Protein AF-A0A6B0Y2R7-F1 (afdb_monomer)

Secondary structure (DSSP, 8-state):
-----------------------------TT-------SS-BHHHHHHHHH---HHHHHHHHHHHHHHHHHHHHTTS----TT--HHHHHHHHHHHHHH---TTGGGSBHHHHHHHHHHHHS---

Radius of gyration: 26.82 Å; Cα contacts (8 Å, |Δi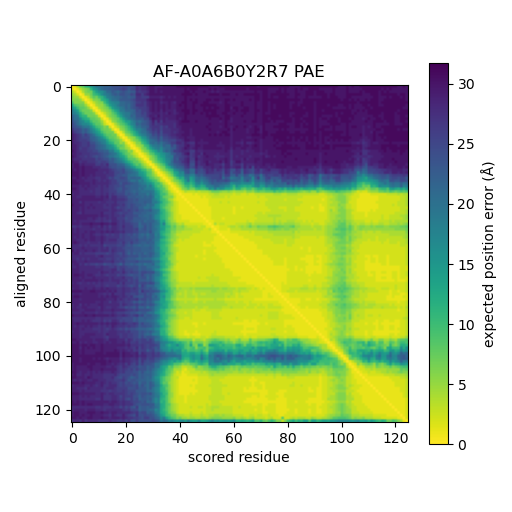|>4): 99; chains: 1; bounding box: 46×86×52 Å

Mean predicted aligned error: 14.68 Å

Organism: NCBI:txid2604844

pLDDT: mean 76.57, std 21.56, range [31.97, 97.5]

Foldseek 3Di:
DDDDDPPPDDDDPDDDDDPDPDDPPDDPPPDDDPPPPDPADFLLNLLVLCPDPDPVSVVVSLVVLVVLVVVCVVVVLFDDDPPDHSVNSSCLLNVCVVVDPPVVSRRDGSSVSSNVSRSVVGPDD

Solvent-accessible surface area (backbone atoms only — not comparable to full-atom values): 7896 Å² total; per-residue (Å²): 138,86,88,80,86,83,88,80,85,85,82,88,90,82,78,92,71,82,90,67,86,74,71,83,84,71,82,82,67,89,86,63,80,80,78,76,73,66,98,60,61,30,24,46,59,52,40,54,38,50,71,40,88,48,66,69,38,36,54,50,36,39,53,51,48,44,55,50,51,52,50,33,40,76,69,68,54,19,53,72,60,90,84,65,46,52,68,57,48,45,46,60,58,36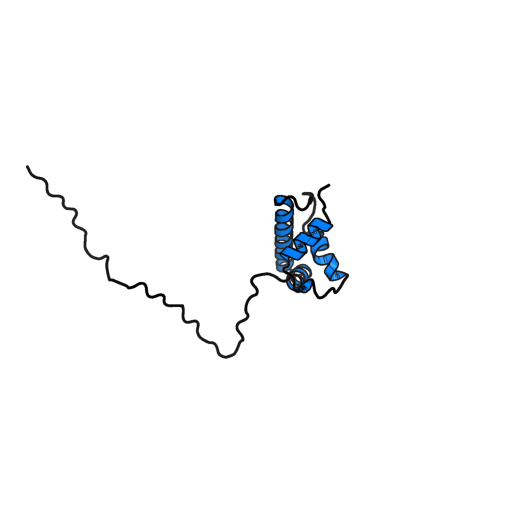,41,59,63,76,78,41,89,57,75,70,58,34,73,35,46,31,66,59,53,38,47,54,41,43,31,73,71,24,56,67,129

Structure (mmCIF, N/CA/C/O backbone):
data_AF-A0A6B0Y2R7-F1
#
_entry.id   AF-A0A6B0Y2R7-F1
#
loop_
_atom_site.group_PDB
_atom_site.id
_atom_site.type_symbol
_atom_site.label_atom_id
_atom_site.label_alt_id
_atom_site.label_comp_id
_atom_site.label_asym_id
_atom_site.label_entity_id
_atom_site.label_seq_id
_atom_site.pdbx_PDB_ins_code
_atom_site.Cartn_x
_atom_site.Cartn_y
_atom_site.Cartn_z
_atom_site.occupancy
_atom_site.B_iso_or_equiv
_atom_site.auth_seq_id
_atom_site.auth_comp_id
_atom_site.auth_asym_id
_atom_site.auth_atom_id
_atom_site.pdbx_PDB_model_num
ATOM 1 N N . MET A 1 1 ? 22.862 73.098 23.496 1.00 47.31 1 MET A N 1
ATOM 2 C CA . MET A 1 1 ? 21.801 72.668 22.548 1.00 47.31 1 MET A CA 1
ATOM 3 C C . MET A 1 1 ? 22.290 73.053 21.155 1.00 47.31 1 MET A C 1
ATOM 5 O O . MET A 1 1 ? 22.766 74.179 21.083 1.00 47.31 1 MET A O 1
ATOM 9 N N . PRO A 1 2 ? 22.275 72.206 20.101 1.00 43.75 2 PRO A N 1
ATOM 10 C CA . PRO A 1 2 ? 21.342 71.113 19.800 1.00 43.75 2 PRO A CA 1
ATOM 11 C C . PRO A 1 2 ? 22.009 69.760 19.425 1.00 43.75 2 PRO A C 1
ATOM 13 O O . PRO A 1 2 ? 23.224 69.602 19.467 1.00 43.75 2 PRO A O 1
ATOM 16 N N . ARG A 1 3 ? 21.150 68.780 19.111 1.00 49.25 3 ARG A N 1
ATOM 17 C CA . ARG A 1 3 ? 21.418 67.416 18.622 1.00 49.25 3 ARG A CA 1
ATOM 18 C C . ARG A 1 3 ? 21.896 67.414 17.166 1.00 49.25 3 ARG A C 1
ATOM 20 O O . ARG A 1 3 ? 21.300 68.124 16.363 1.00 49.25 3 ARG A O 1
ATOM 27 N N . VAL A 1 4 ? 22.806 66.502 16.808 1.00 42.28 4 VAL A N 1
ATOM 28 C CA . VAL A 1 4 ? 22.895 65.945 15.445 1.00 42.28 4 VAL A CA 1
ATOM 29 C C . VAL A 1 4 ? 23.170 64.440 15.533 1.00 42.28 4 VAL A C 1
ATOM 31 O O . VAL A 1 4 ? 24.160 64.006 16.114 1.00 42.28 4 VAL A O 1
ATOM 34 N N . ASN A 1 5 ? 22.233 63.667 14.980 1.00 46.31 5 ASN A N 1
ATOM 35 C CA . ASN A 1 5 ? 22.321 62.235 14.706 1.00 46.31 5 ASN A CA 1
ATOM 36 C C . ASN A 1 5 ? 23.445 61.966 13.696 1.00 46.31 5 ASN A C 1
ATOM 38 O O . ASN A 1 5 ? 23.390 62.496 12.589 1.00 46.31 5 ASN A O 1
ATOM 42 N N . LEU A 1 6 ? 24.397 61.093 14.031 1.00 42.75 6 LEU A N 1
ATOM 43 C CA . LEU A 1 6 ? 25.369 60.547 13.079 1.00 42.75 6 LEU A CA 1
ATOM 44 C C . LEU A 1 6 ? 25.037 59.073 12.793 1.00 42.75 6 LEU A C 1
ATOM 46 O O . LEU A 1 6 ? 25.777 58.156 13.129 1.00 42.75 6 LEU A O 1
ATOM 50 N N . ALA A 1 7 ? 23.876 58.846 12.178 1.00 44.91 7 ALA A N 1
ATOM 51 C CA . ALA A 1 7 ? 23.629 57.629 11.415 1.00 44.91 7 ALA A CA 1
ATOM 52 C C . ALA A 1 7 ? 24.333 57.802 10.062 1.00 44.91 7 ALA A C 1
ATOM 54 O O . ALA A 1 7 ? 23.745 58.281 9.098 1.00 44.91 7 ALA A O 1
ATOM 55 N N . LEU A 1 8 ? 25.628 57.490 10.025 1.00 45.00 8 LEU A N 1
ATOM 56 C CA . LEU A 1 8 ? 26.450 57.568 8.823 1.00 45.00 8 LEU A CA 1
ATOM 57 C C . LEU A 1 8 ? 27.001 56.179 8.501 1.00 45.00 8 LEU A C 1
ATOM 59 O O . LEU A 1 8 ? 28.154 55.902 8.779 1.00 45.00 8 LEU A O 1
ATOM 63 N N . PHE A 1 9 ? 26.159 55.314 7.940 1.00 38.41 9 PHE A N 1
ATOM 64 C CA . PHE A 1 9 ? 26.571 54.222 7.048 1.00 38.41 9 PHE A CA 1
ATOM 65 C C . PHE A 1 9 ? 25.389 53.895 6.119 1.00 38.41 9 PHE A C 1
ATOM 67 O O . PHE A 1 9 ? 24.820 52.810 6.129 1.00 38.41 9 PHE A O 1
ATOM 74 N N . MET A 1 10 ? 24.976 54.895 5.335 1.00 43.62 10 MET A N 1
ATOM 75 C CA . MET A 1 10 ? 24.202 54.699 4.110 1.00 43.62 10 MET A CA 1
ATOM 76 C C . MET A 1 10 ? 25.134 54.958 2.930 1.00 43.62 10 MET A C 1
ATOM 78 O O . MET A 1 10 ? 25.372 56.103 2.562 1.00 43.62 10 MET A O 1
ATOM 82 N N . ALA A 1 11 ? 25.660 53.889 2.348 1.00 47.09 11 ALA A N 1
ATOM 83 C CA . ALA A 1 11 ? 26.015 53.832 0.939 1.00 47.09 11 ALA A CA 1
ATOM 84 C C . ALA A 1 11 ? 26.190 52.359 0.567 1.00 47.09 11 ALA A C 1
ATOM 86 O O . ALA A 1 11 ? 26.870 51.629 1.280 1.00 47.09 11 ALA A O 1
ATOM 87 N N . LEU A 1 12 ? 25.621 51.983 -0.581 1.00 43.94 12 LEU A N 1
ATOM 88 C CA . LEU A 1 12 ? 25.791 50.706 -1.286 1.00 43.94 12 LEU A CA 1
ATOM 89 C C . LEU A 1 12 ? 24.814 49.575 -0.943 1.00 43.94 12 LEU A C 1
ATOM 91 O O . LEU A 1 12 ? 25.232 48.439 -0.766 1.00 43.94 12 LEU A O 1
ATOM 95 N N . ILE A 1 13 ? 23.506 49.840 -0.994 1.00 46.06 13 ILE A N 1
ATOM 96 C CA . ILE A 1 13 ? 22.556 48.819 -1.470 1.00 46.06 13 ILE A CA 1
ATOM 97 C C . ILE A 1 13 ? 21.508 49.498 -2.355 1.00 46.06 13 ILE A C 1
ATOM 99 O O . ILE A 1 13 ? 20.458 49.909 -1.882 1.00 46.06 13 ILE A O 1
ATOM 103 N N . TRP A 1 14 ? 21.831 49.654 -3.638 1.00 31.97 14 TRP A N 1
ATOM 104 C CA . TRP A 1 14 ? 20.874 49.470 -4.733 1.00 31.97 14 TRP A CA 1
ATOM 105 C C . TRP A 1 14 ? 21.587 49.590 -6.077 1.00 31.97 14 TRP A C 1
ATOM 107 O O . TRP A 1 14 ? 22.105 50.653 -6.418 1.00 31.97 14 TRP A O 1
ATOM 117 N N . PRO A 1 15 ? 21.513 48.539 -6.896 1.00 40.62 15 PRO A N 1
ATOM 118 C CA . PRO A 1 15 ? 21.224 48.718 -8.296 1.00 40.62 15 PRO A CA 1
ATOM 119 C C . PRO A 1 15 ? 19.822 48.184 -8.576 1.00 40.62 15 PRO A C 1
ATOM 121 O O . PRO A 1 15 ? 19.436 47.090 -8.163 1.00 40.62 15 PRO A O 1
ATOM 124 N N . HIS A 1 16 ? 19.063 49.001 -9.295 1.00 48.56 16 HIS A N 1
ATOM 125 C CA . HIS A 1 16 ? 17.867 48.604 -10.010 1.00 48.56 16 HIS A CA 1
ATOM 126 C C . HIS A 1 16 ? 18.128 47.311 -10.787 1.00 48.56 16 HIS A C 1
ATOM 128 O O . HIS A 1 16 ? 18.954 47.292 -11.695 1.00 48.56 16 HIS A O 1
ATOM 134 N N . THR A 1 17 ? 17.401 46.247 -10.464 1.00 46.97 17 THR A N 1
ATOM 135 C CA . THR A 1 17 ? 17.175 45.151 -11.404 1.00 46.97 17 THR A CA 1
ATOM 136 C C . THR A 1 17 ? 15.685 44.881 -11.438 1.00 46.97 17 THR A C 1
ATOM 138 O O . THR A 1 17 ? 15.058 44.436 -10.479 1.00 46.97 17 THR A O 1
ATOM 141 N N . SER A 1 18 ? 15.111 45.296 -12.558 1.00 42.38 18 SER A N 1
ATOM 142 C CA . SER A 1 18 ? 13.791 44.945 -13.037 1.00 42.38 18 SER A CA 1
ATOM 143 C C . SER A 1 18 ? 13.576 43.445 -12.854 1.00 42.38 18 SER A C 1
ATOM 145 O O . SER A 1 18 ? 14.378 42.644 -13.328 1.00 42.38 18 SER A O 1
ATOM 147 N N . PHE A 1 19 ? 12.497 43.071 -12.172 1.00 38.44 19 PHE A N 1
ATOM 148 C CA . PHE A 1 19 ? 12.016 41.696 -12.098 1.00 38.44 19 PHE A CA 1
ATOM 149 C C . PHE A 1 19 ? 11.488 41.313 -13.492 1.00 38.44 19 PHE A C 1
ATOM 151 O O . PHE A 1 19 ? 10.302 41.435 -13.790 1.00 38.44 19 PHE A O 1
ATOM 158 N N . GLY A 1 20 ? 12.401 40.953 -14.392 1.00 37.91 20 GLY A N 1
ATOM 159 C CA . GLY A 1 20 ? 12.094 40.205 -15.600 1.00 37.91 20 GLY A CA 1
ATOM 160 C C . GLY A 1 20 ? 11.937 38.746 -15.204 1.00 37.91 20 GLY A C 1
ATOM 161 O O . GLY A 1 20 ? 12.846 38.157 -14.625 1.00 37.91 20 GLY A O 1
ATOM 162 N N . ALA A 1 21 ? 10.767 38.174 -15.461 1.00 45.09 21 ALA A N 1
ATOM 163 C CA . ALA A 1 21 ? 10.558 36.741 -15.365 1.00 45.09 21 ALA A CA 1
ATOM 164 C C . ALA A 1 21 ? 11.355 36.054 -16.485 1.00 45.09 21 ALA A C 1
ATOM 166 O O . ALA A 1 21 ? 10.834 35.829 -17.574 1.00 45.09 21 ALA A O 1
ATOM 167 N N . GLU A 1 22 ? 12.629 35.753 -16.241 1.00 37.66 22 GLU A N 1
ATOM 168 C CA . GLU A 1 22 ? 13.368 34.798 -17.061 1.00 37.66 22 GLU A CA 1
ATOM 169 C C . GLU A 1 22 ? 12.888 33.397 -16.678 1.00 37.66 22 GLU A C 1
ATOM 171 O O . GLU A 1 22 ? 13.224 32.848 -15.626 1.00 37.66 22 GLU A O 1
ATOM 176 N N . SER A 1 23 ? 12.024 32.833 -17.525 1.00 53.88 23 SER A N 1
ATOM 177 C CA . SER A 1 23 ? 11.822 31.390 -17.569 1.00 53.88 23 SER A CA 1
ATOM 178 C C . SER A 1 23 ? 13.190 30.722 -17.740 1.00 53.88 23 SER A C 1
ATOM 180 O O . SER A 1 23 ? 13.947 31.149 -18.610 1.00 53.88 23 SER A O 1
ATOM 182 N N . PRO A 1 24 ? 13.538 29.699 -16.943 1.00 45.38 24 PRO A N 1
ATOM 183 C CA . PRO A 1 24 ? 14.790 28.994 -17.153 1.00 45.38 24 PRO A CA 1
ATOM 184 C C . PRO A 1 24 ? 14.746 28.315 -18.526 1.00 45.38 24 PRO A C 1
ATOM 186 O O . PRO A 1 24 ? 13.937 27.413 -18.755 1.00 45.38 24 PRO A O 1
ATOM 189 N N . ASP A 1 25 ? 15.609 28.771 -19.434 1.00 48.44 25 ASP A N 1
ATOM 190 C CA . ASP A 1 25 ? 15.889 28.107 -20.702 1.00 48.44 25 ASP A CA 1
ATOM 191 C C . ASP A 1 25 ? 16.488 26.730 -20.401 1.00 48.44 25 ASP A C 1
ATOM 193 O O . ASP A 1 25 ? 17.672 26.573 -20.089 1.00 48.44 25 ASP A O 1
ATOM 197 N N . PHE A 1 26 ? 15.645 25.701 -20.459 1.00 52.62 26 PHE A N 1
ATOM 198 C CA . PHE A 1 26 ? 16.104 24.322 -20.455 1.00 52.62 26 PHE A CA 1
ATOM 199 C C . PHE A 1 26 ? 16.707 24.010 -21.831 1.00 52.62 26 PHE A C 1
ATOM 201 O O . PHE A 1 26 ? 16.042 24.225 -22.848 1.00 52.62 26 PHE A O 1
ATOM 208 N N . PRO A 1 27 ? 17.936 23.469 -21.911 1.00 44.59 27 PRO A N 1
ATOM 209 C CA . PRO A 1 27 ? 18.518 23.096 -23.190 1.00 44.59 27 PRO A CA 1
ATOM 210 C C . PRO A 1 27 ? 17.660 22.011 -23.853 1.00 44.59 27 PRO A C 1
ATOM 212 O O . PRO A 1 27 ? 17.447 20.930 -23.297 1.00 44.59 27 PRO A O 1
ATOM 215 N N . VAL A 1 28 ? 17.175 22.301 -25.062 1.00 53.50 28 VAL A N 1
ATOM 216 C CA . VAL A 1 28 ? 16.460 21.348 -25.916 1.00 53.50 28 VAL A CA 1
ATOM 217 C C . VAL A 1 28 ? 17.448 20.273 -26.364 1.00 53.50 28 VAL A C 1
ATOM 219 O O . VAL A 1 28 ? 18.168 20.420 -27.350 1.00 53.50 28 VAL A O 1
ATOM 222 N N . VAL A 1 29 ? 17.496 19.163 -25.629 1.00 56.22 29 VAL A N 1
ATOM 223 C CA . VAL A 1 29 ? 18.174 17.947 -26.082 1.00 56.22 29 VAL A CA 1
ATOM 224 C C . VAL A 1 29 ? 17.289 17.304 -27.149 1.00 56.22 29 VAL A C 1
ATOM 226 O O . VAL A 1 29 ? 16.305 16.629 -26.843 1.00 56.22 29 VAL A O 1
ATOM 229 N N . HIS A 1 30 ? 17.624 17.527 -28.421 1.00 54.78 30 HIS A N 1
ATOM 230 C CA . HIS A 1 30 ? 17.031 16.805 -29.544 1.00 54.78 30 HIS A CA 1
ATOM 231 C C . HIS A 1 30 ? 17.222 15.292 -29.345 1.00 54.78 30 HIS A C 1
ATOM 233 O O . HIS A 1 30 ? 18.325 14.777 -29.510 1.00 54.78 30 HIS A O 1
ATOM 239 N N . GLY A 1 31 ? 16.151 14.572 -28.987 1.00 53.44 31 GLY A N 1
ATOM 240 C CA . GLY A 1 31 ? 16.144 13.105 -29.047 1.00 53.44 31 GLY A CA 1
ATOM 241 C C . GLY A 1 31 ? 15.342 12.340 -27.994 1.00 53.44 31 GLY A C 1
ATOM 242 O O . GLY A 1 31 ? 15.264 11.119 -28.098 1.00 53.44 31 GLY A O 1
ATOM 243 N N . ARG A 1 32 ? 14.712 12.981 -27.003 1.00 56.03 32 ARG A N 1
ATOM 244 C CA . ARG A 1 32 ? 13.748 12.291 -26.125 1.00 56.03 32 ARG A CA 1
ATOM 245 C C . ARG A 1 32 ? 12.466 13.099 -26.036 1.00 56.03 32 ARG A C 1
ATOM 247 O O . ARG A 1 32 ? 12.512 14.286 -25.731 1.00 56.03 32 ARG A O 1
ATOM 254 N N . ARG A 1 33 ? 11.323 12.454 -26.313 1.00 50.47 33 ARG A N 1
ATOM 255 C CA . ARG A 1 33 ? 10.011 13.012 -25.953 1.00 50.47 33 ARG A CA 1
ATOM 256 C C . ARG A 1 33 ? 10.084 13.438 -24.481 1.00 50.47 33 ARG A C 1
ATOM 258 O O . ARG A 1 33 ? 10.587 12.641 -23.685 1.00 50.47 33 ARG A O 1
ATOM 265 N N . PRO A 1 34 ? 9.604 14.637 -24.110 1.00 49.75 34 PRO A N 1
ATOM 266 C CA . PRO A 1 34 ? 9.411 14.949 -22.706 1.00 49.75 34 PRO A CA 1
ATOM 267 C C . PRO A 1 34 ? 8.510 13.857 -22.128 1.00 49.75 34 PRO A C 1
ATOM 269 O O . PRO A 1 34 ? 7.396 13.645 -22.610 1.00 49.75 34 PRO A O 1
ATOM 272 N N . VAL A 1 35 ? 9.029 13.102 -21.159 1.00 56.78 35 VAL A N 1
ATOM 273 C CA . VAL A 1 35 ? 8.198 12.216 -20.349 1.00 56.78 35 VAL A CA 1
ATOM 274 C C . VAL A 1 35 ? 7.343 13.168 -19.533 1.00 56.78 35 VAL A C 1
ATOM 276 O O . VAL A 1 35 ? 7.830 13.784 -18.588 1.00 56.78 35 VAL A O 1
ATOM 279 N N . VAL A 1 36 ? 6.102 13.376 -19.969 1.00 57.28 36 VAL A N 1
ATOM 280 C CA . VAL A 1 36 ? 5.099 14.033 -19.139 1.00 57.28 36 VAL A CA 1
ATOM 281 C C . VAL A 1 36 ? 4.911 13.088 -17.964 1.00 57.28 36 VAL A C 1
ATOM 283 O O . VAL A 1 36 ? 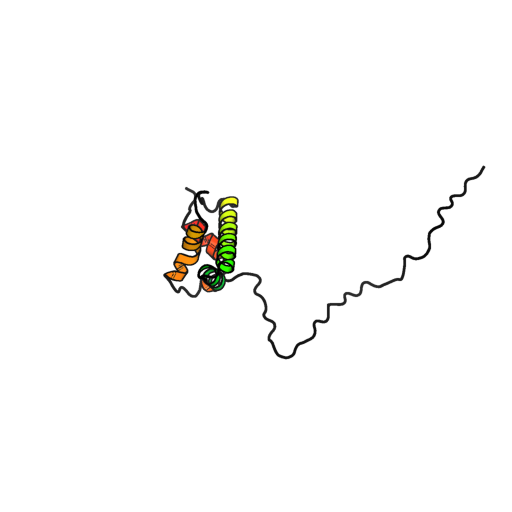4.290 12.039 -18.109 1.00 57.28 36 VAL A O 1
ATOM 286 N N . ALA A 1 37 ? 5.567 13.392 -16.846 1.00 59.25 37 ALA A N 1
ATOM 287 C CA . ALA A 1 37 ? 5.350 12.658 -15.618 1.00 59.25 37 ALA A CA 1
ATOM 288 C C . ALA A 1 37 ? 3.881 12.864 -15.260 1.00 59.25 37 ALA A C 1
ATOM 290 O O . ALA A 1 37 ? 3.450 13.995 -15.018 1.00 59.25 37 ALA A O 1
ATOM 291 N N . GLU A 1 38 ? 3.100 11.790 -15.296 1.00 62.84 38 GLU A N 1
ATOM 292 C CA . GLU A 1 38 ? 1.764 11.848 -14.730 1.00 62.84 38 GLU A CA 1
ATOM 293 C C . GLU A 1 38 ? 1.905 12.202 -13.246 1.00 62.84 38 GLU A C 1
ATOM 295 O O . GLU A 1 38 ? 2.815 11.704 -12.577 1.00 62.84 38 GLU A O 1
ATOM 300 N N . PRO A 1 39 ? 1.062 13.100 -12.712 1.00 77.06 39 PRO A N 1
ATOM 301 C CA . PRO A 1 39 ? 1.241 13.621 -11.359 1.00 77.06 39 PRO A CA 1
ATOM 302 C C . PRO A 1 39 ? 0.941 12.579 -10.267 1.00 77.06 39 PRO A C 1
ATOM 304 O O . PRO A 1 39 ? 0.933 12.916 -9.085 1.00 77.06 39 PRO A O 1
ATOM 307 N N . PHE A 1 40 ? 0.675 11.327 -10.642 1.00 84.44 40 PHE A N 1
ATOM 308 C CA .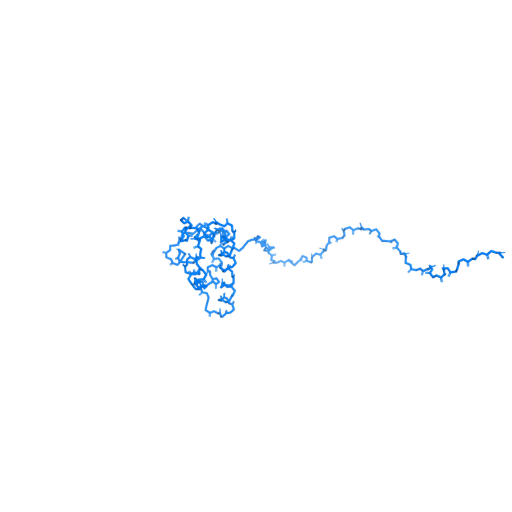 PHE A 1 40 ? 0.322 10.232 -9.754 1.00 84.44 40 PHE A CA 1
ATOM 309 C C . PHE A 1 40 ? 1.056 8.945 -10.140 1.00 84.44 40 PHE A C 1
ATOM 311 O O . PHE A 1 40 ? 1.390 8.707 -11.298 1.00 84.44 40 PHE A O 1
ATOM 318 N N . LEU A 1 41 ? 1.285 8.096 -9.139 1.00 90.50 41 LEU A N 1
ATOM 319 C CA . LEU A 1 41 ? 1.758 6.731 -9.337 1.00 90.50 41 LEU A CA 1
ATOM 320 C C . LEU A 1 41 ? 0.576 5.868 -9.789 1.00 90.50 41 LEU A C 1
ATOM 322 O O . LEU A 1 41 ? -0.439 5.823 -9.090 1.00 90.50 41 LEU A O 1
ATOM 326 N N . ARG A 1 42 ? 0.698 5.195 -10.934 1.00 91.56 42 ARG A N 1
ATOM 327 C CA . ARG A 1 42 ? -0.314 4.249 -11.418 1.00 91.56 42 ARG A CA 1
ATOM 328 C C . ARG A 1 42 ? -0.350 2.994 -10.558 1.00 91.56 42 ARG A C 1
ATOM 330 O O . ARG A 1 42 ? 0.662 2.588 -9.982 1.00 91.56 42 ARG A O 1
ATOM 337 N N . THR A 1 43 ? -1.512 2.360 -10.488 1.00 91.62 43 THR A N 1
ATOM 338 C CA . THR A 1 43 ? -1.703 1.153 -9.682 1.00 91.62 43 THR A CA 1
ATOM 339 C C . THR A 1 43 ? -0.816 0.012 -10.169 1.00 91.62 43 THR A C 1
ATOM 341 O O . THR A 1 43 ? -0.145 -0.610 -9.350 1.00 91.62 43 THR A O 1
ATOM 344 N N . GLY A 1 44 ? -0.729 -0.213 -11.484 1.00 89.62 44 GLY A N 1
ATOM 345 C CA . GLY A 1 44 ? 0.126 -1.258 -12.051 1.00 89.62 44 GLY A CA 1
ATOM 346 C C . GLY A 1 44 ? 1.600 -1.076 -11.672 1.00 89.62 44 GLY A C 1
ATOM 347 O O . GLY A 1 44 ? 2.262 -2.029 -11.261 1.00 89.62 44 GLY A O 1
ATOM 348 N N . ASP A 1 45 ? 2.095 0.165 -11.709 1.00 90.62 45 ASP A N 1
ATOM 349 C CA . ASP A 1 45 ? 3.467 0.497 -11.310 1.00 90.62 45 ASP A CA 1
ATOM 350 C C . ASP A 1 45 ? 3.691 0.295 -9.805 1.00 90.62 45 ASP A C 1
ATOM 352 O O . ASP A 1 45 ? 4.701 -0.284 -9.395 1.00 90.62 45 ASP A O 1
ATOM 356 N N . ALA A 1 46 ? 2.742 0.723 -8.967 1.00 92.50 46 ALA A N 1
ATOM 357 C CA . ALA A 1 46 ? 2.798 0.511 -7.522 1.00 92.50 46 ALA A CA 1
ATOM 358 C C . ALA A 1 46 ? 2.801 -0.983 -7.163 1.00 92.50 46 ALA A C 1
ATOM 360 O O . ALA A 1 46 ? 3.619 -1.428 -6.358 1.00 92.50 46 ALA A O 1
ATOM 361 N N . VAL A 1 47 ? 1.935 -1.775 -7.798 1.00 91.38 47 VAL A N 1
ATOM 362 C CA . VAL A 1 47 ? 1.888 -3.231 -7.626 1.00 91.38 47 VAL A CA 1
ATOM 363 C C . VAL A 1 47 ? 3.202 -3.862 -8.081 1.00 91.38 47 VAL A C 1
ATOM 365 O O . VAL A 1 47 ? 3.782 -4.664 -7.349 1.00 91.38 47 VAL A O 1
ATOM 368 N N . ALA A 1 48 ? 3.736 -3.462 -9.237 1.00 90.00 48 ALA A N 1
ATOM 369 C CA . ALA A 1 48 ? 5.021 -3.957 -9.721 1.00 90.00 48 ALA A CA 1
ATOM 370 C C . ALA A 1 48 ? 6.164 -3.659 -8.736 1.00 90.00 48 ALA A C 1
ATOM 372 O O . ALA A 1 48 ? 7.022 -4.517 -8.524 1.00 90.00 48 ALA A O 1
ATOM 373 N N . LEU A 1 49 ? 6.171 -2.483 -8.097 1.00 91.12 49 LEU A N 1
ATOM 374 C CA . LEU A 1 49 ? 7.128 -2.148 -7.036 1.00 91.12 49 LEU A CA 1
ATOM 375 C C . LEU A 1 49 ? 6.976 -3.065 -5.817 1.00 91.12 49 LEU A C 1
ATOM 377 O O . LEU A 1 49 ? 7.978 -3.557 -5.299 1.00 91.12 49 LEU A O 1
ATOM 381 N N . CYS A 1 50 ? 5.742 -3.345 -5.401 1.00 90.88 50 CYS A N 1
ATOM 382 C CA . CYS A 1 50 ? 5.445 -4.219 -4.267 1.00 90.88 50 CYS A CA 1
ATOM 383 C C . CYS A 1 50 ? 5.823 -5.690 -4.499 1.00 90.88 50 CYS A C 1
ATOM 385 O O . CYS A 1 50 ? 6.144 -6.402 -3.548 1.00 90.88 50 CYS A O 1
ATOM 387 N N . LEU A 1 51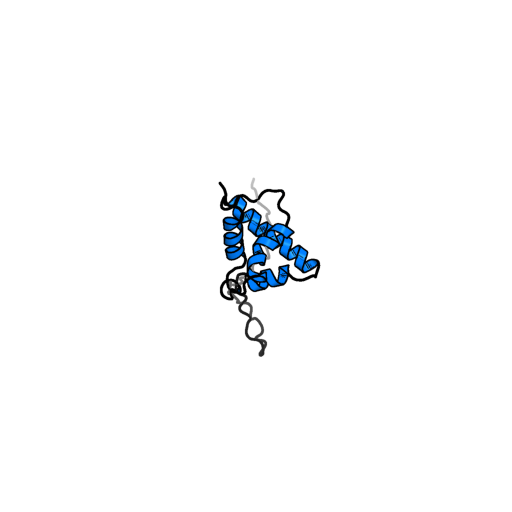 ? 5.820 -6.151 -5.752 1.00 89.56 51 LEU A N 1
ATOM 388 C CA . LEU A 1 51 ? 6.183 -7.526 -6.115 1.00 89.56 51 LEU A CA 1
ATOM 389 C C . LEU A 1 51 ? 7.697 -7.733 -6.307 1.00 89.56 51 LEU A C 1
ATOM 391 O O . LEU A 1 51 ? 8.158 -8.875 -6.415 1.00 89.56 51 LEU A O 1
ATOM 395 N N . ARG A 1 52 ? 8.500 -6.660 -6.340 1.00 91.12 52 ARG A N 1
ATOM 396 C CA . ARG A 1 52 ? 9.963 -6.771 -6.438 1.00 91.12 52 ARG A CA 1
ATOM 397 C C . ARG A 1 52 ? 10.547 -7.381 -5.165 1.00 91.12 52 ARG A C 1
ATOM 399 O O . ARG A 1 52 ? 10.135 -7.096 -4.046 1.00 91.12 52 ARG A O 1
ATOM 406 N N . ARG A 1 53 ? 11.584 -8.205 -5.339 1.00 88.81 53 ARG A N 1
ATOM 407 C CA . ARG A 1 53 ? 12.313 -8.849 -4.227 1.00 88.81 53 ARG A CA 1
ATOM 408 C C . ARG A 1 53 ? 13.422 -7.978 -3.631 1.00 88.81 53 ARG A C 1
ATOM 410 O O . ARG A 1 53 ? 14.065 -8.373 -2.665 1.00 88.81 53 ARG A O 1
ATOM 417 N N . GLU A 1 54 ? 13.678 -6.818 -4.222 1.00 95.12 54 GLU A N 1
ATOM 418 C CA . GLU A 1 54 ? 14.689 -5.872 -3.756 1.00 95.12 54 GLU A CA 1
ATOM 419 C C . GLU A 1 54 ? 14.229 -5.224 -2.448 1.00 95.12 54 GLU A C 1
ATOM 421 O O . GLU A 1 54 ? 13.133 -4.668 -2.381 1.00 95.12 54 GLU A O 1
ATOM 426 N N . AR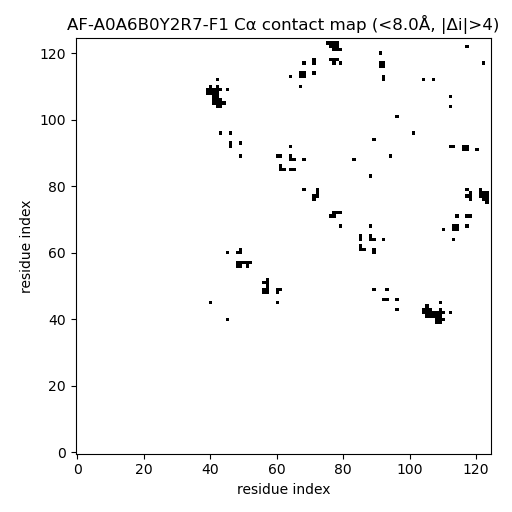G A 1 55 ? 15.087 -5.236 -1.421 1.00 92.88 55 ARG A N 1
ATOM 427 C CA . ARG A 1 55 ? 14.760 -4.686 -0.096 1.00 92.88 55 ARG A CA 1
ATOM 428 C C . ARG A 1 55 ? 14.271 -3.236 -0.160 1.00 92.88 55 ARG A C 1
ATOM 430 O O . ARG A 1 55 ? 13.281 -2.902 0.471 1.00 92.88 55 ARG A O 1
ATOM 437 N N . GLN A 1 56 ? 14.923 -2.398 -0.966 1.00 94.56 56 GLN A N 1
ATOM 438 C CA . GLN A 1 56 ? 14.541 -0.993 -1.127 1.00 94.56 56 GLN A CA 1
ATOM 439 C C . GLN A 1 56 ? 13.123 -0.835 -1.697 1.00 94.56 56 GLN A C 1
ATOM 441 O O . GLN A 1 56 ? 12.365 0.011 -1.229 1.00 94.56 56 GLN A O 1
ATOM 446 N N . SER A 1 57 ? 12.756 -1.663 -2.677 1.00 91.81 57 SER A N 1
ATOM 447 C CA . SER A 1 57 ? 11.422 -1.666 -3.285 1.00 91.81 57 SER A CA 1
ATOM 448 C C . SER A 1 57 ? 10.361 -2.142 -2.287 1.00 91.81 57 SER A C 1
ATOM 450 O O . SER A 1 57 ? 9.281 -1.559 -2.209 1.00 91.81 57 SER A O 1
ATOM 452 N N . GLN A 1 58 ? 10.694 -3.134 -1.456 1.00 92.06 58 GLN A N 1
ATOM 453 C CA . GLN A 1 58 ? 9.821 -3.608 -0.379 1.00 92.06 58 GLN A CA 1
ATOM 454 C C . GLN A 1 58 ? 9.627 -2.559 0.719 1.00 92.06 58 GLN A C 1
ATOM 456 O O . GLN A 1 58 ? 8.496 -2.306 1.120 1.00 92.06 58 GLN A O 1
ATOM 461 N N . ASP A 1 59 ? 10.702 -1.915 1.177 1.00 94.50 59 ASP A N 1
ATOM 462 C CA . ASP A 1 59 ? 10.638 -0.859 2.191 1.00 94.50 59 ASP A CA 1
ATOM 463 C C . ASP A 1 59 ? 9.812 0.336 1.686 1.00 94.50 59 ASP A C 1
ATOM 465 O O . ASP A 1 59 ? 8.959 0.857 2.408 1.00 94.50 59 ASP A O 1
ATOM 469 N N . TYR A 1 60 ? 10.001 0.718 0.417 1.00 94.06 60 TYR A N 1
ATOM 470 C CA . TYR A 1 60 ? 9.195 1.744 -0.240 1.00 94.06 60 TYR A CA 1
ATOM 471 C C . TYR A 1 60 ? 7.714 1.354 -0.308 1.00 94.06 60 TYR A C 1
ATOM 473 O O . TYR A 1 60 ? 6.862 2.129 0.124 1.00 94.06 60 TYR A O 1
ATOM 481 N N . CYS A 1 61 ? 7.397 0.152 -0.802 1.00 95.00 61 CYS A N 1
ATOM 482 C CA . CYS A 1 61 ? 6.017 -0.324 -0.894 1.00 95.00 61 CYS A CA 1
ATOM 483 C C . CYS A 1 61 ? 5.347 -0.393 0.488 1.00 95.00 61 CYS A C 1
ATOM 485 O O . CYS A 1 61 ? 4.223 0.077 0.644 1.00 95.00 61 CYS A O 1
ATOM 487 N N . ASN A 1 62 ? 6.048 -0.900 1.507 1.00 95.00 62 ASN A N 1
ATOM 488 C CA . ASN A 1 62 ? 5.540 -0.960 2.877 1.00 95.00 62 ASN A CA 1
ATOM 489 C C . ASN A 1 62 ? 5.167 0.433 3.400 1.00 95.00 62 ASN A C 1
ATOM 491 O O . ASN A 1 62 ? 4.095 0.603 3.980 1.00 95.00 62 ASN A O 1
ATOM 495 N N . GLY A 1 63 ? 6.026 1.433 3.178 1.00 95.88 63 GLY A N 1
ATOM 496 C CA . GLY A 1 63 ? 5.731 2.823 3.530 1.00 95.88 63 GLY A CA 1
ATOM 497 C C . GLY A 1 63 ? 4.548 3.393 2.744 1.00 95.88 63 GLY A C 1
ATOM 498 O O . GLY A 1 63 ? 3.677 4.039 3.327 1.00 95.88 63 GLY A O 1
ATOM 499 N N . LEU A 1 64 ? 4.484 3.106 1.442 1.00 95.44 64 LEU A N 1
ATOM 500 C CA . LEU A 1 64 ? 3.414 3.550 0.551 1.00 95.44 64 LEU A CA 1
ATOM 501 C C . LEU A 1 64 ? 2.039 3.052 1.021 1.00 95.44 64 LEU A C 1
ATOM 503 O O . LEU A 1 64 ? 1.143 3.861 1.267 1.00 95.44 64 LEU A O 1
ATOM 507 N N . VAL A 1 65 ? 1.880 1.736 1.211 1.00 96.38 65 VAL A N 1
ATOM 508 C CA . VAL A 1 65 ? 0.593 1.154 1.628 1.00 96.38 65 VAL A CA 1
ATOM 509 C C . VAL A 1 65 ? 0.216 1.547 3.053 1.00 96.38 65 VAL A C 1
ATOM 511 O O . VAL A 1 65 ? -0.969 1.702 3.342 1.00 96.38 65 VAL A O 1
ATOM 514 N N . ARG A 1 66 ? 1.201 1.774 3.938 1.00 96.75 66 ARG A N 1
ATOM 515 C CA . ARG A 1 66 ? 0.950 2.303 5.286 1.00 96.75 66 ARG A CA 1
ATOM 516 C C . ARG A 1 66 ? 0.370 3.713 5.214 1.00 96.75 66 ARG A C 1
ATOM 518 O O . ARG A 1 66 ? -0.636 3.975 5.855 1.00 96.75 66 ARG A O 1
ATOM 525 N N . GLY A 1 67 ? 0.938 4.586 4.381 1.00 96.25 67 GLY A N 1
ATOM 526 C CA . GLY A 1 67 ? 0.415 5.939 4.183 1.00 96.25 67 GLY A CA 1
ATOM 527 C C . GLY A 1 67 ? -1.017 5.951 3.636 1.00 96.25 67 GLY A C 1
ATOM 528 O O . GLY A 1 67 ? -1.849 6.744 4.077 1.00 96.25 67 GLY A O 1
ATOM 529 N N . TYR A 1 68 ? -1.334 5.039 2.716 1.00 96.75 68 TYR A N 1
ATOM 530 C CA . TYR A 1 68 ? -2.696 4.868 2.202 1.00 96.75 68 TYR A CA 1
ATOM 531 C C . TYR A 1 68 ? -3.665 4.366 3.283 1.00 96.75 68 TYR A C 1
ATOM 533 O O . TYR A 1 68 ? -4.771 4.897 3.413 1.00 96.75 68 TYR A O 1
ATOM 541 N N . ALA A 1 69 ? -3.237 3.391 4.089 1.00 97.50 69 ALA A N 1
ATOM 542 C CA . ALA A 1 69 ? -4.002 2.859 5.213 1.00 97.50 69 ALA A CA 1
ATOM 543 C C . ALA A 1 69 ? -4.281 3.942 6.271 1.00 97.50 69 ALA A C 1
ATOM 545 O O . ALA A 1 69 ? -5.426 4.141 6.680 1.00 97.50 69 ALA A O 1
ATOM 546 N N . ASP A 1 70 ? -3.258 4.706 6.652 1.00 96.88 70 ASP A N 1
ATOM 547 C CA . ASP A 1 70 ? -3.384 5.796 7.619 1.00 96.88 70 ASP A CA 1
ATOM 548 C C . ASP A 1 70 ? -4.370 6.858 7.116 1.00 96.88 70 ASP A C 1
ATOM 550 O O . ASP A 1 70 ? -5.222 7.326 7.874 1.00 96.88 70 ASP A O 1
ATOM 554 N N . TYR A 1 71 ? -4.328 7.195 5.821 1.00 96.81 71 TYR A N 1
ATOM 555 C CA . TYR A 1 71 ? -5.289 8.120 5.223 1.00 96.81 71 TYR A CA 1
ATOM 556 C C . TYR A 1 71 ? -6.736 7.635 5.384 1.00 96.81 71 TYR A C 1
ATOM 558 O O . TYR A 1 71 ? -7.584 8.397 5.858 1.00 96.81 71 TYR A O 1
ATOM 566 N N . VAL A 1 72 ? -7.051 6.390 5.007 1.00 96.94 72 VAL A N 1
ATOM 567 C CA . VAL A 1 72 ? -8.440 5.898 5.078 1.00 96.94 72 VAL A CA 1
ATOM 568 C C . VAL A 1 72 ? -8.945 5.787 6.514 1.00 96.94 72 VAL A C 1
ATOM 570 O O . VAL A 1 72 ? -10.116 6.092 6.760 1.00 96.94 72 VAL A O 1
ATOM 573 N N . VAL A 1 73 ? -8.066 5.451 7.462 1.00 97.00 73 VAL A N 1
ATOM 574 C CA . VAL A 1 73 ? -8.383 5.418 8.896 1.00 97.00 73 VAL A CA 1
ATOM 575 C C . VAL A 1 73 ? -8.652 6.828 9.425 1.00 97.00 73 VAL A C 1
ATOM 577 O O . VAL A 1 73 ? -9.698 7.073 10.025 1.00 97.00 73 VAL A O 1
ATOM 580 N N . ILE A 1 74 ? -7.771 7.797 9.147 1.00 96.38 74 ILE A N 1
ATOM 581 C CA . ILE A 1 74 ? -7.933 9.199 9.580 1.00 96.38 74 ILE A CA 1
ATOM 582 C C . ILE A 1 74 ? -9.225 9.804 9.019 1.00 96.38 74 ILE A C 1
ATOM 584 O O . ILE A 1 74 ? -9.917 10.567 9.696 1.00 96.38 74 ILE A O 1
ATOM 588 N N . ARG A 1 75 ? -9.580 9.455 7.779 1.00 96.06 75 ARG A N 1
ATOM 589 C CA . ARG A 1 75 ? -10.816 9.909 7.129 1.00 96.06 75 ARG A CA 1
ATOM 590 C C . ARG A 1 75 ? -12.057 9.124 7.556 1.00 96.06 75 ARG A C 1
ATOM 592 O O . ARG A 1 75 ? -13.131 9.437 7.047 1.00 96.06 75 ARG A O 1
ATOM 599 N N . LYS A 1 76 ? -11.924 8.160 8.475 1.00 93.44 76 LYS A N 1
ATOM 600 C CA . LYS A 1 76 ? -13.001 7.279 8.957 1.00 93.44 76 LYS A CA 1
ATOM 601 C C . LYS A 1 76 ? -13.725 6.548 7.824 1.00 93.44 76 LYS A C 1
ATOM 603 O O . LYS A 1 76 ? -14.938 6.378 7.865 1.00 93.44 76 LYS A O 1
ATOM 608 N N . LYS A 1 77 ? -12.984 6.184 6.777 1.00 94.44 77 LYS A N 1
ATOM 609 C CA . LYS A 1 77 ? -13.510 5.432 5.633 1.00 94.44 77 LYS A CA 1
ATOM 610 C C . LYS A 1 77 ? -13.323 3.923 5.798 1.00 94.44 77 LYS A C 1
ATOM 612 O O . LYS A 1 77 ? -14.108 3.169 5.244 1.00 94.44 77 LYS A O 1
ATOM 617 N N . ALA A 1 78 ? -12.299 3.507 6.540 1.00 96.62 78 ALA A N 1
ATOM 618 C CA . ALA A 1 78 ? -11.997 2.110 6.825 1.00 96.62 78 ALA A CA 1
ATOM 619 C C . ALA A 1 78 ? -11.511 1.954 8.272 1.00 96.62 78 ALA A C 1
ATOM 621 O O . ALA A 1 78 ? -10.901 2.871 8.829 1.00 96.62 78 ALA A O 1
ATOM 622 N N . CYS A 1 79 ? -11.759 0.788 8.861 1.00 96.50 79 CYS A N 1
ATOM 623 C CA . CYS A 1 79 ? -11.447 0.468 10.251 1.00 96.50 79 CYS A CA 1
ATOM 624 C C . CYS A 1 79 ? -10.328 -0.573 10.320 1.00 96.50 79 CYS A C 1
ATOM 626 O O . CYS A 1 79 ? -10.528 -1.711 10.730 1.00 96.50 79 CYS A O 1
ATOM 628 N N . ILE A 1 80 ? -9.131 -0.167 9.890 1.00 96.69 80 ILE A N 1
ATOM 629 C CA . ILE A 1 80 ? -7.948 -1.033 9.841 1.00 96.69 80 ILE A CA 1
ATOM 630 C C . ILE A 1 80 ? -7.363 -1.183 11.258 1.00 96.69 80 ILE A C 1
ATOM 632 O O . ILE A 1 80 ? -6.940 -0.182 11.846 1.00 96.69 80 ILE A O 1
ATOM 636 N N . PRO A 1 81 ? -7.296 -2.402 11.827 1.00 95.19 81 PRO A N 1
ATOM 637 C CA . PRO A 1 81 ? -6.690 -2.617 13.137 1.00 95.19 81 PRO A CA 1
ATOM 638 C C . PRO A 1 81 ? -5.197 -2.268 13.154 1.00 95.19 81 PRO A C 1
ATOM 640 O O . PRO A 1 81 ? -4.462 -2.563 12.214 1.00 95.19 81 PRO A O 1
ATOM 643 N N . ALA A 1 82 ? -4.705 -1.730 14.273 1.00 91.94 82 ALA A N 1
ATOM 644 C CA . ALA A 1 82 ? -3.285 -1.393 14.430 1.00 91.94 82 ALA A CA 1
ATOM 645 C C . ALA A 1 82 ? -2.345 -2.616 14.359 1.00 91.94 82 ALA A C 1
ATOM 647 O O . ALA A 1 82 ? -1.147 -2.456 14.122 1.00 91.94 82 ALA A O 1
ATOM 648 N N . THR A 1 83 ? -2.883 -3.823 14.561 1.00 94.88 83 THR A N 1
ATOM 649 C CA . THR A 1 83 ? -2.163 -5.098 14.447 1.00 94.88 83 THR A CA 1
ATOM 650 C C . THR A 1 83 ? -1.899 -5.517 13.003 1.00 94.88 83 THR A C 1
ATOM 652 O O . THR A 1 83 ? -1.064 -6.392 12.799 1.00 94.88 83 THR A O 1
ATOM 655 N N . VAL A 1 84 ? -2.572 -4.906 12.018 1.00 96.44 84 VAL A N 1
ATOM 656 C CA . VAL A 1 84 ? -2.366 -5.226 10.601 1.00 96.44 84 VAL A CA 1
ATOM 657 C C . VAL A 1 84 ? -0.954 -4.821 10.181 1.00 96.44 84 VAL A C 1
ATOM 659 O O . VAL A 1 84 ? -0.502 -3.675 10.336 1.00 96.44 84 VAL A O 1
ATOM 662 N N . THR A 1 85 ? -0.241 -5.802 9.647 1.00 95.88 85 THR A N 1
ATOM 663 C CA . THR A 1 85 ? 1.131 -5.675 9.172 1.00 95.88 85 THR A CA 1
ATOM 664 C C . THR A 1 85 ? 1.182 -5.021 7.789 1.00 95.88 85 THR A C 1
ATOM 666 O O . THR A 1 85 ? 0.223 -5.100 7.017 1.00 95.88 85 THR A O 1
ATOM 669 N N . PRO A 1 86 ? 2.310 -4.393 7.410 1.00 92.81 86 PRO A N 1
ATOM 670 C CA . PRO A 1 86 ? 2.494 -3.912 6.045 1.00 92.81 86 PRO A CA 1
ATOM 671 C C . PRO A 1 86 ? 2.301 -5.010 4.993 1.00 92.81 86 PRO A C 1
ATOM 673 O O . PRO A 1 86 ? 1.694 -4.741 3.964 1.00 92.81 86 PRO A O 1
ATOM 676 N N . GLN A 1 87 ? 2.736 -6.251 5.253 1.00 92.12 87 GLN A N 1
ATOM 677 C CA . GLN A 1 87 ? 2.540 -7.350 4.301 1.00 92.12 87 GLN A CA 1
ATOM 678 C C . GLN A 1 87 ? 1.059 -7.664 4.058 1.00 92.12 87 GLN A C 1
ATOM 680 O O . GLN A 1 87 ? 0.674 -7.911 2.918 1.00 92.12 87 GLN A O 1
ATOM 685 N N . GLU A 1 88 ? 0.225 -7.628 5.098 1.00 95.19 88 GLU A N 1
ATOM 686 C CA . GLU A 1 88 ? -1.224 -7.808 4.953 1.00 95.19 88 GLU A CA 1
ATOM 687 C C . GLU A 1 88 ? -1.853 -6.658 4.157 1.00 95.19 88 GLU A C 1
ATOM 689 O O . GLU A 1 88 ? -2.663 -6.904 3.267 1.00 95.19 88 GLU A O 1
ATOM 694 N N . LEU A 1 89 ? -1.425 -5.410 4.388 1.00 96.19 89 LEU A N 1
ATOM 695 C CA . LEU A 1 89 ? -1.869 -4.262 3.585 1.00 96.19 89 LEU A CA 1
ATOM 696 C C . LEU A 1 89 ? -1.477 -4.406 2.110 1.00 96.19 89 LEU A C 1
ATOM 698 O O . LEU A 1 89 ? -2.295 -4.137 1.232 1.00 96.19 89 LEU A O 1
ATOM 702 N N . VAL A 1 90 ? -0.254 -4.866 1.828 1.00 94.44 90 VAL A N 1
ATOM 703 C CA . VAL A 1 90 ? 0.187 -5.169 0.459 1.00 94.44 90 VAL A CA 1
ATOM 704 C C . VAL A 1 90 ? -0.661 -6.281 -0.147 1.00 94.44 90 VAL A C 1
ATOM 706 O O . VAL A 1 90 ? -1.044 -6.171 -1.305 1.00 94.44 90 VAL A O 1
ATOM 709 N N . ALA A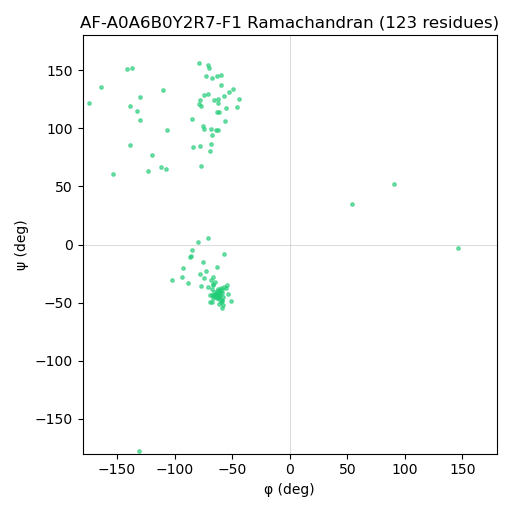 1 91 ? -0.990 -7.330 0.609 1.00 92.81 91 ALA A N 1
ATOM 710 C CA . ALA A 1 91 ? -1.829 -8.418 0.115 1.00 92.81 91 ALA A CA 1
ATOM 711 C C . ALA A 1 91 ? -3.238 -7.936 -0.261 1.00 92.81 91 ALA A C 1
ATOM 713 O O . ALA A 1 91 ? -3.767 -8.363 -1.282 1.00 92.81 91 ALA A O 1
ATOM 714 N N . VAL A 1 92 ? -3.821 -7.013 0.508 1.00 93.56 92 VAL A N 1
ATOM 715 C CA . VAL A 1 92 ? -5.119 -6.402 0.175 1.00 93.56 92 VAL A CA 1
ATOM 716 C C . VAL A 1 92 ? -5.009 -5.484 -1.045 1.00 93.56 92 VAL A C 1
ATOM 718 O O . VAL A 1 92 ? -5.851 -5.551 -1.935 1.00 93.56 92 VAL A O 1
ATOM 721 N N . PHE A 1 93 ? -3.960 -4.662 -1.120 1.00 92.69 93 PHE A N 1
ATOM 722 C CA . PHE A 1 93 ? -3.749 -3.725 -2.225 1.00 92.69 93 PHE A CA 1
ATOM 723 C C . PHE A 1 93 ? -3.415 -4.426 -3.555 1.00 92.69 93 PHE A C 1
ATOM 725 O O . PHE A 1 93 ? -4.023 -4.143 -4.581 1.00 92.69 93 PHE A O 1
ATOM 732 N N . ALA A 1 94 ? -2.459 -5.356 -3.547 1.00 88.38 94 ALA A N 1
ATOM 733 C CA . ALA A 1 94 ? -1.944 -6.022 -4.743 1.00 88.38 94 ALA A CA 1
ATOM 734 C C . ALA A 1 94 ? -2.659 -7.342 -5.073 1.00 88.38 94 ALA A C 1
ATOM 736 O O . ALA A 1 94 ? -2.597 -7.797 -6.214 1.00 88.38 94 ALA A O 1
ATOM 737 N N . GLY A 1 95 ? -3.334 -7.971 -4.106 1.00 80.81 95 GLY A N 1
ATOM 738 C CA . GLY A 1 95 ? -3.991 -9.273 -4.265 1.00 80.81 95 GLY A CA 1
ATOM 739 C C . GLY A 1 95 ? -4.916 -9.370 -5.483 1.00 80.81 95 GLY A C 1
ATOM 740 O O . GLY A 1 95 ? -4.754 -10.309 -6.266 1.00 80.81 95 GLY A O 1
ATOM 741 N N . PRO A 1 96 ? -5.821 -8.398 -5.717 1.00 73.06 96 PRO A N 1
ATOM 742 C CA . PRO A 1 96 ? -6.676 -8.388 -6.903 1.00 73.06 96 PRO A CA 1
ATOM 743 C C . PRO A 1 96 ? -5.893 -8.415 -8.221 1.00 73.06 96 PRO A C 1
ATOM 745 O O . PRO A 1 96 ? -6.293 -9.121 -9.139 1.00 73.06 96 PRO A O 1
ATOM 748 N N . HIS A 1 97 ? -4.742 -7.741 -8.294 1.00 65.19 97 HIS A N 1
ATOM 749 C CA . HIS A 1 97 ? -3.899 -7.674 -9.497 1.00 65.19 97 HIS A CA 1
ATOM 750 C C . HIS A 1 97 ? -3.067 -8.942 -9.723 1.00 65.19 97 HIS A C 1
ATOM 752 O O . HIS A 1 97 ? -2.701 -9.260 -10.852 1.00 65.19 97 HIS A O 1
ATOM 758 N N . VAL A 1 98 ? -2.767 -9.691 -8.657 1.00 60.38 98 VAL A N 1
ATOM 759 C CA . VAL A 1 98 ? -2.089 -10.994 -8.764 1.00 60.38 98 VAL A CA 1
ATOM 760 C C . VAL A 1 98 ? -3.049 -12.073 -9.280 1.00 60.38 98 VAL A C 1
ATOM 762 O O . VAL A 1 98 ? -2.612 -13.020 -9.932 1.00 60.38 98 VAL A O 1
ATOM 765 N N . VAL A 1 99 ? -4.352 -11.939 -9.005 1.00 57.78 99 VAL A N 1
ATOM 766 C CA . VAL A 1 99 ? -5.366 -12.963 -9.313 1.00 57.78 99 VAL A CA 1
ATOM 767 C C . VAL A 1 99 ? -6.193 -12.620 -10.557 1.00 57.78 99 VAL A C 1
ATOM 769 O O . VAL A 1 99 ? -6.628 -13.525 -11.269 1.00 57.78 99 VAL A O 1
ATOM 772 N N . VAL A 1 100 ? -6.400 -11.335 -10.853 1.00 56.84 100 VAL A N 1
ATOM 773 C CA . VAL A 1 100 ? -7.269 -10.871 -11.937 1.00 56.84 100 VAL A CA 1
ATOM 774 C C . VAL A 1 100 ? -6.544 -9.796 -12.749 1.00 56.84 100 VAL A C 1
ATOM 776 O O . VAL A 1 100 ? -6.260 -8.708 -12.263 1.00 56.84 100 VAL A O 1
ATOM 779 N N . SER A 1 101 ? -6.259 -10.085 -14.022 1.00 53.22 101 SER A N 1
ATOM 780 C CA . SER A 1 101 ? -5.738 -9.095 -14.976 1.00 53.22 101 SER A CA 1
ATOM 781 C C . SER A 1 101 ? -6.881 -8.192 -15.457 1.00 53.22 101 SER A C 1
ATOM 783 O O . SER A 1 101 ? -7.331 -8.267 -16.599 1.00 53.22 101 SER A O 1
ATOM 785 N N . THR A 1 102 ? -7.436 -7.369 -14.568 1.00 54.28 102 THR A N 1
ATOM 786 C CA . THR A 1 102 ? -8.388 -6.327 -14.968 1.00 54.28 102 THR A CA 1
ATOM 787 C C . THR A 1 102 ? -7.604 -5.103 -15.426 1.00 54.28 102 THR A C 1
ATOM 789 O O . THR A 1 102 ? -7.385 -4.184 -14.652 1.00 54.28 102 THR A O 1
ATOM 792 N N . GLY A 1 103 ? -7.173 -5.066 -16.688 1.00 61.75 103 GLY A N 1
ATOM 793 C CA . GLY A 1 103 ? -6.264 -4.024 -17.199 1.00 61.75 103 GLY A CA 1
ATOM 794 C C . GLY A 1 103 ? -6.727 -2.560 -17.068 1.00 61.75 103 GLY A C 1
ATOM 795 O O . GLY A 1 103 ? -5.934 -1.668 -17.325 1.00 61.75 103 GLY A O 1
ATOM 796 N N . TYR A 1 104 ? -7.973 -2.280 -16.663 1.00 63.50 104 TYR A N 1
ATOM 797 C CA . TYR A 1 104 ? -8.435 -0.909 -16.397 1.00 63.50 104 TYR A CA 1
ATOM 798 C C . TYR A 1 104 ? -7.945 -0.350 -15.052 1.00 63.50 104 TYR A C 1
ATOM 800 O O . TYR A 1 104 ? -7.644 0.836 -14.960 1.00 63.50 104 TYR A O 1
ATOM 808 N N . ILE A 1 105 ? -7.849 -1.183 -14.010 1.00 73.00 105 ILE A N 1
ATOM 809 C CA . ILE A 1 105 ? -7.449 -0.704 -12.677 1.00 73.00 105 ILE A CA 1
ATOM 810 C C . ILE A 1 105 ? -5.957 -0.357 -12.625 1.00 73.00 105 ILE A C 1
ATOM 812 O O . ILE A 1 105 ? -5.540 0.462 -11.812 1.00 73.00 105 ILE A O 1
ATOM 816 N N . ASP A 1 106 ? -5.158 -0.928 -13.531 1.00 81.12 106 ASP A N 1
ATOM 817 C CA . ASP A 1 106 ? -3.713 -0.714 -13.593 1.00 81.12 106 ASP A CA 1
ATOM 818 C C . ASP A 1 106 ? -3.355 0.738 -13.940 1.00 81.12 106 ASP A C 1
ATOM 820 O O . ASP A 1 106 ? -2.357 1.252 -13.432 1.00 81.12 106 ASP A O 1
ATOM 824 N N . ASP A 1 107 ? -4.192 1.410 -14.736 1.00 85.00 107 ASP A N 1
ATOM 825 C CA . ASP A 1 107 ? -4.001 2.805 -15.147 1.00 85.00 107 ASP A CA 1
ATOM 826 C C . ASP A 1 107 ? -4.574 3.824 -14.148 1.00 85.00 107 ASP A C 1
ATOM 828 O O . ASP A 1 107 ? -4.279 5.017 -14.249 1.00 85.00 107 ASP A O 1
ATOM 832 N N . LEU A 1 108 ? -5.363 3.379 -13.162 1.00 88.44 108 LEU A N 1
ATOM 833 C CA . LEU A 1 108 ? -5.885 4.266 -12.124 1.00 88.44 108 LEU A CA 1
ATOM 834 C C . LEU A 1 108 ? -4.776 4.711 -11.161 1.00 88.44 108 LEU A C 1
ATOM 836 O O . LEU A 1 108 ? -3.800 3.974 -10.957 1.00 88.44 108 LEU A O 1
ATOM 840 N N . PRO A 1 109 ? -4.922 5.878 -10.505 1.00 92.69 109 PRO A N 1
ATOM 841 C CA . PRO A 1 109 ? -4.024 6.279 -9.433 1.00 92.69 109 PRO A CA 1
ATOM 842 C C . PRO A 1 109 ? -3.986 5.230 -8.312 1.00 92.69 109 PRO A C 1
ATOM 844 O O . PRO A 1 109 ? -5.016 4.883 -7.737 1.00 92.69 109 PRO A O 1
ATOM 847 N N . ALA A 1 110 ? -2.785 4.786 -7.934 1.00 93.56 110 ALA A N 1
ATOM 848 C CA . ALA A 1 110 ? -2.568 3.758 -6.910 1.00 93.56 110 ALA A CA 1
ATOM 849 C C . ALA A 1 110 ? -3.244 4.096 -5.575 1.00 93.56 110 ALA A C 1
ATOM 851 O O . ALA A 1 110 ? -3.740 3.216 -4.876 1.00 93.56 110 ALA A O 1
ATOM 852 N N . PHE A 1 111 ? -3.285 5.386 -5.236 1.00 94.75 111 PHE A N 1
ATOM 853 C CA . PHE A 1 111 ? -3.962 5.882 -4.047 1.00 94.75 111 PHE A CA 1
ATOM 854 C C . PHE A 1 111 ? -5.473 5.628 -4.080 1.00 94.75 111 PHE A C 1
ATOM 856 O O . PHE A 1 111 ? -6.030 5.173 -3.086 1.00 94.75 111 PHE A O 1
ATOM 863 N N . GLU A 1 112 ? -6.138 5.916 -5.201 1.00 93.12 112 GLU A N 1
ATOM 864 C CA . GLU A 1 112 ? -7.588 5.733 -5.331 1.00 93.12 112 GLU A CA 1
ATOM 865 C C . GLU A 1 112 ? -7.946 4.252 -5.252 1.00 93.12 112 GLU A C 1
ATOM 867 O O . GLU A 1 112 ? -8.819 3.878 -4.468 1.00 93.12 112 GLU A O 1
ATOM 872 N N . THR A 1 113 ? -7.183 3.409 -5.951 1.00 92.75 113 THR A N 1
ATOM 873 C CA . THR A 1 113 ? -7.329 1.957 -5.859 1.00 92.75 113 THR A CA 1
ATOM 874 C C . THR A 1 113 ? -7.122 1.461 -4.430 1.00 92.75 113 THR A C 1
ATOM 876 O O . THR A 1 113 ? -7.940 0.707 -3.912 1.00 92.75 113 THR A O 1
ATOM 879 N N . ALA A 1 114 ? -6.064 1.899 -3.741 1.00 94.44 114 ALA A N 1
ATOM 880 C CA . ALA A 1 114 ? -5.816 1.486 -2.361 1.00 94.44 114 ALA A CA 1
ATOM 881 C C . ALA A 1 114 ? -6.948 1.904 -1.414 1.00 94.44 114 ALA A C 1
ATOM 883 O O . ALA A 1 114 ? -7.342 1.126 -0.546 1.00 94.44 114 ALA A O 1
ATOM 884 N N . VAL A 1 115 ? -7.496 3.110 -1.594 1.00 94.19 115 VAL A N 1
ATOM 885 C CA . VAL A 1 115 ? -8.653 3.584 -0.828 1.00 94.19 115 VAL A CA 1
ATOM 886 C C . VAL A 1 115 ? -9.853 2.665 -1.047 1.00 94.19 115 VAL A C 1
ATOM 888 O O . VAL A 1 115 ? -10.457 2.232 -0.069 1.00 94.19 115 VAL A O 1
ATOM 891 N N . GLU A 1 116 ? -10.183 2.345 -2.297 1.00 93.19 116 GLU A N 1
ATOM 892 C CA . GLU A 1 116 ? -11.285 1.439 -2.628 1.00 93.19 116 GLU A CA 1
ATOM 893 C C . GLU A 1 116 ? -11.088 0.050 -2.001 1.00 93.19 116 GLU A C 1
ATOM 895 O O . GLU A 1 116 ? -11.974 -0.444 -1.296 1.00 93.19 116 GLU A O 1
ATOM 900 N N . MET A 1 117 ? -9.899 -0.537 -2.165 1.00 93.31 117 MET A N 1
ATOM 901 C CA . MET A 1 117 ? -9.586 -1.871 -1.647 1.00 93.31 117 MET A CA 1
ATOM 902 C C . MET A 1 117 ? -9.633 -1.923 -0.120 1.00 93.31 117 MET A C 1
ATOM 904 O O . MET A 1 117 ? -10.198 -2.857 0.449 1.00 93.31 117 MET A O 1
ATOM 908 N N . PHE A 1 118 ? -9.095 -0.916 0.572 1.00 96.31 118 PHE A N 1
ATOM 909 C CA . PHE A 1 118 ? -9.114 -0.894 2.034 1.00 96.31 118 PHE A CA 1
ATOM 910 C C . PHE A 1 118 ? -10.503 -0.648 2.614 1.00 96.3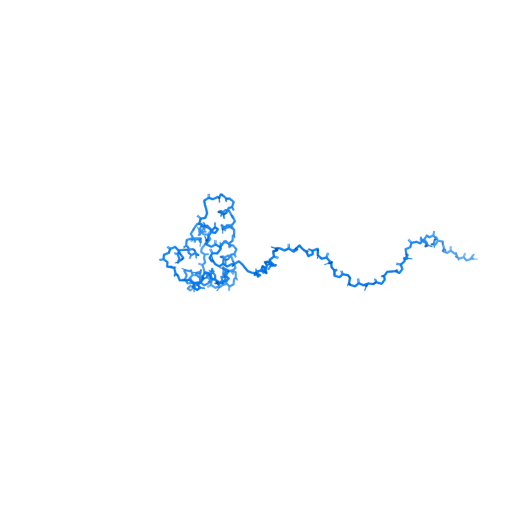1 118 PHE A C 1
ATOM 912 O O . PHE A 1 118 ? -10.831 -1.262 3.624 1.00 96.31 118 PHE A O 1
ATOM 919 N N . ILE A 1 119 ? -11.331 0.194 1.989 1.00 95.06 119 ILE A N 1
ATOM 920 C CA . ILE A 1 119 ? -12.729 0.380 2.413 1.00 95.06 119 ILE A CA 1
ATOM 921 C C . ILE A 1 119 ? -13.506 -0.923 2.245 1.00 95.06 119 ILE A C 1
ATOM 923 O O . ILE A 1 119 ? -14.240 -1.320 3.147 1.00 95.06 119 ILE A O 1
ATOM 927 N N . SER A 1 120 ? -13.323 -1.601 1.109 1.00 93.44 120 SER A N 1
ATOM 928 C CA . SER A 1 120 ? -14.003 -2.866 0.844 1.00 93.44 120 SER A CA 1
ATOM 929 C C . SER A 1 120 ? -13.549 -3.986 1.781 1.00 93.44 120 SER A C 1
ATOM 931 O O . SER A 1 120 ? -14.355 -4.851 2.112 1.00 93.44 120 SER A O 1
ATOM 933 N N . HIS A 1 121 ? -12.271 -4.015 2.166 1.00 95.44 121 HIS A N 1
ATOM 934 C CA . HIS A 1 121 ? -11.709 -5.096 2.977 1.00 95.44 121 HIS A CA 1
ATOM 935 C C . HIS A 1 121 ? -11.851 -4.859 4.488 1.00 95.44 121 HIS A C 1
ATOM 937 O O . HIS A 1 121 ? -12.028 -5.810 5.243 1.00 95.44 121 HIS A O 1
ATOM 943 N N . PHE A 1 122 ? -11.790 -3.602 4.930 1.00 96.12 122 PHE A N 1
ATOM 944 C CA . PHE A 1 122 ? -11.881 -3.201 6.336 1.00 96.12 122 PHE A CA 1
ATOM 945 C C . PHE A 1 122 ? -13.033 -2.203 6.553 1.00 96.12 122 PHE A C 1
ATOM 947 O O . PHE A 1 122 ? -12.776 -1.051 6.927 1.00 96.12 122 PHE A O 1
ATOM 954 N N . PRO A 1 123 ? -14.298 -2.594 6.310 1.00 95.12 123 PRO A N 1
ATOM 955 C CA . PRO A 1 123 ? -15.430 -1.713 6.570 1.00 95.12 123 PRO A CA 1
ATOM 956 C C . PRO A 1 123 ? -15.482 -1.321 8.054 1.00 95.12 123 PRO A C 1
ATOM 958 O O . PRO A 1 123 ? -15.110 -2.091 8.938 1.00 95.12 123 PRO A O 1
ATOM 961 N N 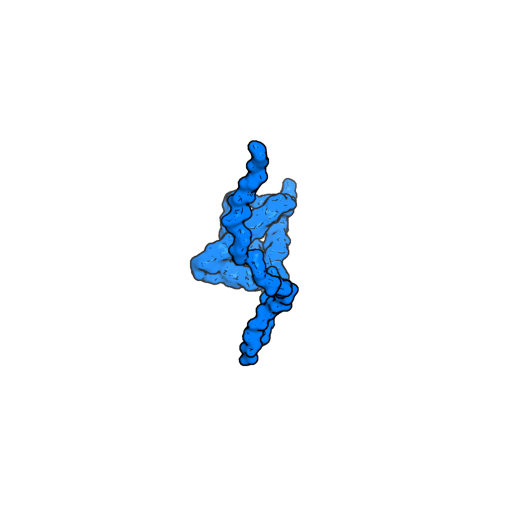. CYS A 1 124 ? -15.917 -0.092 8.321 1.00 90.06 124 CYS A N 1
ATOM 962 C CA . CYS A 1 124 ? -16.283 0.328 9.668 1.00 90.06 124 CYS A CA 1
ATOM 963 C C . CYS A 1 124 ? -17.736 -0.075 9.920 1.00 90.06 124 CYS A C 1
ATOM 965 O O . CYS A 1 124 ? -18.626 0.533 9.325 1.00 90.06 124 CYS A O 1
ATOM 967 N N . ASP A 1 125 ? -17.948 -1.085 10.761 1.00 77.25 125 ASP A N 1
ATOM 968 C CA . ASP A 1 125 ? -19.273 -1.447 11.283 1.00 77.25 125 ASP A CA 1
ATOM 969 C C . ASP A 1 125 ? -19.802 -0.402 12.284 1.00 77.25 125 ASP A C 1
ATOM 971 O O . ASP A 1 125 ? -18.996 0.123 13.094 1.00 77.25 125 ASP A O 1
#

Sequence (125 aa):
MPRVNLALFMALIWPHTSFGAESPDFPVVHGRRPVVAEPFLRTGDAVALCLRRERQSQDYCNGLVRGYADYVVIRKKACIPATVTPQELVAVFAGPHVVVSTGYIDDLPAFETAVEMFISHFPCD